Protein AF-A0A6L9J3K0-F1 (afdb_monomer_lite)

Secondary structure (DSSP, 8-state):
-HHHHHHHHTHHHHHHHHHS-STT-STTSHHHHHHHHHHHHHHHHHHHHHHHHHHHHHHS---HHHHHHHHHHHHHHHHH-TTSSGGGHHHHHHHHHHHTT-

Structure (mmCIF, N/CA/C/O backbone):
data_AF-A0A6L9J3K0-F1
#
_entry.id   AF-A0A6L9J3K0-F1
#
loop_
_atom_site.group_PDB
_atom_site.id
_atom_site.type_symbol
_atom_site.label_atom_id
_atom_site.label_alt_id
_atom_site.label_comp_id
_atom_site.label_asym_id
_atom_site.label_entity_id
_atom_site.label_seq_id
_atom_site.pdbx_PDB_ins_code
_atom_site.Cartn_x
_atom_site.Cartn_y
_atom_site.Cartn_z
_atom_site.occupancy
_atom_site.B_iso_or_equiv
_atom_site.auth_seq_id
_atom_site.auth_comp_id
_atom_site.auth_asym_id
_atom_site.auth_atom_id
_atom_site.pdbx_PDB_model_num
ATOM 1 N N . LEU A 1 1 ? -2.984 6.704 -4.329 1.00 89.62 1 LEU A N 1
ATOM 2 C CA . LEU A 1 1 ? -1.625 7.278 -4.201 1.00 89.62 1 LEU A CA 1
ATOM 3 C C . LEU A 1 1 ? -0.551 6.328 -4.725 1.00 89.62 1 LEU A C 1
ATOM 5 O O . LEU A 1 1 ? 0.047 6.670 -5.731 1.00 89.62 1 LEU A O 1
ATOM 9 N N . HIS A 1 2 ? -0.362 5.143 -4.122 1.00 92.56 2 HIS A N 1
ATOM 10 C CA . HIS A 1 2 ? 0.645 4.143 -4.536 1.00 92.56 2 HIS A CA 1
ATOM 11 C C . HIS A 1 2 ? 0.721 3.941 -6.057 1.00 92.56 2 HIS A C 1
ATOM 13 O O . HIS A 1 2 ? 1.748 4.229 -6.656 1.00 92.56 2 HIS A O 1
ATOM 19 N N . CYS A 1 3 ? -0.389 3.575 -6.709 1.00 95.00 3 CYS A N 1
ATOM 20 C CA . CYS A 1 3 ? -0.408 3.360 -8.162 1.00 95.00 3 CYS A CA 1
ATOM 21 C C . CYS A 1 3 ? -0.074 4.617 -8.979 1.00 95.00 3 CYS A C 1
ATOM 23 O O . CYS A 1 3 ? 0.574 4.513 -10.008 1.00 95.00 3 CYS A O 1
ATOM 25 N N . VAL A 1 4 ? -0.491 5.806 -8.529 1.00 95.56 4 VAL A N 1
ATOM 26 C CA . VAL A 1 4 ? -0.211 7.070 -9.238 1.00 95.56 4 VAL A CA 1
ATOM 27 C C . VAL A 1 4 ? 1.284 7.381 -9.199 1.00 95.56 4 VAL A C 1
ATOM 29 O O . VAL A 1 4 ? 1.868 7.723 -10.222 1.00 95.56 4 VAL A O 1
ATOM 32 N N . VAL A 1 5 ? 1.916 7.189 -8.038 1.00 93.69 5 VAL A N 1
ATOM 33 C CA . VAL A 1 5 ? 3.374 7.301 -7.889 1.00 93.69 5 VAL A CA 1
ATOM 34 C C . VAL A 1 5 ? 4.072 6.280 -8.790 1.00 93.69 5 VAL A C 1
ATOM 36 O O . VAL A 1 5 ? 4.990 6.637 -9.522 1.00 93.69 5 VAL A O 1
ATOM 39 N N . GLY A 1 6 ? 3.593 5.035 -8.806 1.00 94.06 6 GLY A N 1
ATOM 40 C CA . GLY A 1 6 ? 4.130 3.986 -9.671 1.00 94.06 6 GLY A CA 1
ATOM 41 C C . GLY A 1 6 ? 4.059 4.336 -11.156 1.00 94.06 6 GLY A C 1
ATOM 42 O O . GLY A 1 6 ? 5.057 4.206 -11.855 1.00 94.06 6 GLY A O 1
ATOM 43 N N . LEU A 1 7 ? 2.925 4.862 -11.625 1.00 95.62 7 LEU A N 1
ATOM 44 C CA . LEU A 1 7 ? 2.762 5.307 -13.011 1.00 95.62 7 LEU A CA 1
ATOM 45 C C . LEU A 1 7 ? 3.762 6.400 -13.398 1.00 95.62 7 LEU A C 1
ATOM 47 O O . LEU A 1 7 ? 4.237 6.401 -14.528 1.00 95.62 7 LEU A O 1
ATOM 51 N N . PHE A 1 8 ? 4.096 7.305 -12.475 1.00 96.06 8 PHE A N 1
ATOM 52 C CA . PHE A 1 8 ? 5.056 8.376 -12.735 1.00 96.06 8 PHE A CA 1
ATOM 53 C C . PHE A 1 8 ? 6.505 7.865 -12.748 1.00 96.06 8 PHE A C 1
ATOM 55 O O . PHE A 1 8 ? 7.221 8.060 -13.728 1.00 96.06 8 PHE A O 1
ATOM 62 N N . PHE A 1 9 ? 6.934 7.162 -11.695 1.00 94.50 9 PHE A N 1
ATOM 63 C CA . PHE A 1 9 ? 8.325 6.704 -11.553 1.00 94.50 9 PHE A CA 1
ATOM 64 C C . PHE A 1 9 ? 8.678 5.523 -12.467 1.00 94.50 9 PHE A C 1
ATOM 66 O O . PHE A 1 9 ? 9.810 5.424 -12.938 1.00 94.50 9 PHE A O 1
ATOM 73 N N . TYR A 1 10 ? 7.715 4.647 -12.759 1.00 95.94 10 TYR A N 1
ATOM 74 C CA . TYR A 1 10 ? 7.903 3.478 -13.619 1.00 95.94 10 TYR A CA 1
ATOM 75 C C . TYR A 1 10 ? 7.333 3.667 -15.032 1.00 95.94 10 TYR A C 1
ATOM 77 O O . TYR A 1 10 ? 7.210 2.692 -15.770 1.00 95.94 10 TYR A O 1
ATOM 85 N N . ALA A 1 11 ? 7.036 4.899 -15.463 1.00 95.94 11 ALA A N 1
ATOM 86 C CA . ALA A 1 11 ? 6.451 5.180 -16.781 1.00 95.94 11 ALA A CA 1
ATOM 87 C C . ALA A 1 11 ? 7.195 4.481 -17.935 1.00 95.94 11 ALA A C 1
ATOM 89 O O . ALA A 1 11 ? 6.583 3.829 -18.783 1.00 95.94 11 ALA A O 1
ATOM 90 N N . LYS A 1 12 ? 8.532 4.573 -17.942 1.00 96.31 12 LYS A N 1
ATOM 91 C CA . LYS A 1 12 ? 9.382 3.941 -18.959 1.00 96.31 12 LYS A CA 1
ATOM 92 C C . LYS A 1 12 ? 9.301 2.404 -18.923 1.00 96.31 12 LYS A C 1
ATOM 94 O O . LYS A 1 12 ? 8.894 1.840 -19.938 1.00 96.31 12 LYS A O 1
ATOM 99 N N . PRO A 1 13 ? 9.638 1.706 -17.818 1.00 96.12 13 PRO A N 1
ATOM 100 C CA . PRO A 1 13 ? 9.549 0.245 -17.780 1.00 96.12 13 PRO A CA 1
ATOM 101 C C . PRO A 1 13 ? 8.121 -0.276 -17.997 1.00 96.12 13 PRO A C 1
ATOM 103 O O . PRO A 1 13 ? 7.957 -1.298 -18.654 1.00 96.12 13 PRO A O 1
ATOM 106 N N . LEU A 1 14 ? 7.081 0.436 -17.553 1.00 95.81 14 LEU A N 1
ATOM 107 C CA . LEU A 1 14 ? 5.690 0.070 -17.849 1.00 95.81 14 LEU A CA 1
ATOM 108 C C . LEU A 1 14 ? 5.371 0.177 -19.347 1.00 95.81 14 LEU A C 1
ATOM 110 O O . LEU A 1 14 ? 4.768 -0.734 -19.913 1.00 95.81 14 LEU A O 1
ATOM 114 N N . GLY A 1 15 ? 5.816 1.248 -20.011 1.00 95.56 15 GLY A N 1
ATOM 115 C CA . GLY A 1 15 ? 5.673 1.395 -21.462 1.00 95.56 15 GLY A CA 1
ATOM 116 C C . GLY A 1 15 ? 6.432 0.319 -22.241 1.00 95.56 15 GLY A C 1
ATOM 117 O O . GLY A 1 15 ? 5.969 -0.156 -23.276 1.00 95.56 15 GLY A O 1
ATOM 118 N N . GLU A 1 16 ? 7.581 -0.110 -21.729 1.00 95.00 16 GLU A N 1
ATOM 119 C CA . GLU A 1 16 ? 8.331 -1.223 -22.295 1.00 95.00 16 GLU A CA 1
ATOM 120 C C . GLU A 1 16 ? 7.629 -2.579 -22.121 1.00 95.00 16 GLU A C 1
ATOM 122 O O . GLU A 1 16 ? 7.604 -3.364 -23.070 1.00 95.00 16 GLU A O 1
ATOM 127 N N . ILE A 1 17 ? 7.039 -2.850 -20.950 1.00 94.94 17 ILE A N 1
ATOM 128 C CA . ILE A 1 17 ? 6.216 -4.048 -20.709 1.00 94.94 17 ILE A CA 1
ATOM 129 C C . ILE A 1 17 ? 5.034 -4.062 -21.679 1.00 94.94 17 ILE A C 1
ATOM 131 O O . ILE A 1 17 ? 4.817 -5.064 -22.354 1.00 94.94 17 ILE A O 1
ATOM 135 N N . ALA A 1 18 ? 4.330 -2.935 -21.820 1.00 94.12 18 ALA A N 1
ATOM 136 C CA . ALA A 1 18 ? 3.180 -2.817 -22.716 1.00 94.12 18 ALA A CA 1
ATOM 137 C C . ALA A 1 18 ? 3.529 -3.123 -24.186 1.00 94.12 18 ALA A C 1
ATOM 139 O O . ALA A 1 18 ? 2.711 -3.683 -24.913 1.00 94.12 18 ALA A O 1
ATOM 140 N N . ARG A 1 19 ? 4.752 -2.796 -24.624 1.00 94.94 19 ARG A N 1
ATOM 141 C CA . ARG A 1 19 ? 5.251 -3.104 -25.979 1.00 94.94 19 ARG A CA 1
ATOM 142 C C . ARG A 1 19 ? 5.770 -4.534 -26.130 1.00 94.94 19 ARG A C 1
ATOM 144 O O . ARG A 1 19 ? 5.861 -5.022 -27.250 1.00 94.94 19 ARG A O 1
ATOM 151 N N . ALA A 1 20 ? 6.136 -5.197 -25.035 1.00 91.38 20 ALA A N 1
ATOM 152 C CA . ALA A 1 20 ? 6.731 -6.533 -25.046 1.00 91.38 20 ALA A CA 1
ATOM 153 C C . ALA A 1 20 ? 5.700 -7.675 -25.151 1.00 91.38 20 ALA A C 1
ATOM 155 O O . ALA A 1 20 ? 6.099 -8.838 -25.210 1.00 91.38 20 ALA A O 1
ATOM 156 N N . GLY A 1 21 ? 4.402 -7.354 -25.201 1.00 87.56 21 GLY A N 1
ATOM 157 C CA . GLY A 1 21 ? 3.305 -8.322 -25.245 1.00 87.56 21 GLY A CA 1
ATOM 158 C C . GLY A 1 21 ? 2.784 -8.689 -23.852 1.00 87.56 21 GLY A C 1
ATOM 159 O O . GLY A 1 21 ? 3.076 -8.013 -22.872 1.00 87.56 21 GLY A O 1
ATOM 160 N N . PHE A 1 22 ? 1.975 -9.748 -23.762 1.00 85.31 22 PHE A N 1
ATOM 161 C CA . PHE A 1 22 ? 1.318 -10.146 -22.506 1.00 85.31 22 PHE A CA 1
ATOM 162 C C . PHE A 1 22 ? 2.070 -11.249 -21.745 1.00 85.31 22 PHE A C 1
ATOM 164 O O . PHE A 1 22 ? 2.128 -11.239 -20.519 1.00 85.31 22 PHE A O 1
ATOM 171 N N . PHE A 1 23 ? 2.668 -12.203 -22.460 1.00 90.38 23 PHE A N 1
ATOM 172 C CA . PHE A 1 23 ? 3.335 -13.352 -21.852 1.00 90.38 23 PHE A CA 1
ATOM 173 C C . PHE A 1 23 ? 4.818 -13.065 -21.596 1.00 90.38 23 PHE A C 1
ATOM 175 O O . PHE A 1 23 ? 5.535 -12.645 -22.503 1.00 90.38 23 PHE A O 1
ATOM 182 N N . ASN A 1 24 ? 5.279 -13.309 -20.365 1.00 90.69 24 ASN A N 1
ATOM 183 C CA . ASN A 1 24 ? 6.671 -13.119 -19.941 1.00 90.69 24 ASN A CA 1
ATOM 184 C C . ASN A 1 24 ? 7.255 -11.724 -20.286 1.00 90.69 24 ASN A C 1
ATOM 186 O O . ASN A 1 24 ? 8.398 -11.583 -20.726 1.00 90.69 24 ASN A O 1
ATOM 190 N N . ALA A 1 25 ? 6.435 -10.676 -20.157 1.00 91.31 25 ALA A N 1
ATOM 191 C CA . ALA A 1 25 ? 6.800 -9.311 -20.545 1.00 91.31 25 ALA A CA 1
ATOM 192 C C . ALA A 1 25 ? 7.504 -8.516 -19.428 1.00 91.31 25 ALA A C 1
ATOM 194 O O . ALA A 1 25 ? 8.318 -7.633 -19.721 1.00 91.31 25 ALA A O 1
ATOM 195 N N . ALA A 1 26 ? 7.195 -8.838 -18.166 1.00 88.81 26 ALA A N 1
ATOM 196 C CA . ALA A 1 26 ? 7.709 -8.161 -16.975 1.00 88.81 26 ALA A CA 1
ATOM 197 C C . ALA A 1 26 ? 9.078 -8.691 -16.514 1.00 88.81 26 ALA A C 1
ATOM 199 O O . ALA A 1 26 ? 9.951 -7.896 -16.184 1.00 88.81 26 ALA A O 1
ATOM 200 N N . ASP A 1 27 ? 9.310 -10.002 -16.584 1.00 84.81 27 ASP A N 1
ATOM 201 C CA . ASP A 1 27 ? 10.494 -10.675 -16.021 1.00 84.81 27 ASP A CA 1
ATOM 202 C C . ASP A 1 27 ? 11.717 -10.659 -16.964 1.00 84.81 27 ASP A C 1
ATOM 204 O O . ASP A 1 27 ? 12.455 -11.627 -17.124 1.00 84.81 27 ASP A O 1
ATOM 208 N N . LYS A 1 28 ? 11.905 -9.552 -17.693 1.00 84.12 28 LYS A N 1
ATOM 209 C CA . LYS A 1 28 ? 13.030 -9.399 -18.636 1.00 84.12 28 LYS A CA 1
ATOM 210 C C . LYS A 1 28 ? 14.160 -8.536 -18.093 1.00 84.12 28 LYS A C 1
ATOM 212 O O . LYS A 1 28 ? 15.290 -8.660 -18.554 1.00 84.12 28 LYS A O 1
ATOM 217 N N . THR A 1 29 ? 13.863 -7.634 -17.159 1.00 92.19 29 THR A N 1
ATOM 218 C CA . THR A 1 29 ? 14.857 -6.782 -16.495 1.00 92.19 29 THR A CA 1
ATOM 219 C C . THR A 1 29 ? 14.400 -6.466 -15.069 1.00 92.19 29 THR A C 1
ATOM 221 O O . THR A 1 29 ? 13.192 -6.355 -14.845 1.00 92.19 29 THR A O 1
ATOM 224 N N . PRO A 1 30 ? 15.323 -6.207 -14.121 1.00 93.94 30 PRO A N 1
ATOM 225 C CA . PRO A 1 30 ? 14.953 -5.824 -12.754 1.00 93.94 30 PRO A CA 1
ATOM 226 C C . PRO A 1 30 ? 14.038 -4.592 -12.683 1.00 93.94 30 PRO A C 1
ATOM 228 O O . PRO A 1 30 ? 13.174 -4.492 -11.819 1.00 93.94 30 PRO A O 1
ATOM 231 N N . ALA A 1 31 ? 14.190 -3.650 -13.622 1.00 94.31 31 ALA A N 1
ATOM 232 C CA . ALA A 1 31 ? 13.350 -2.457 -13.689 1.00 94.31 31 ALA A CA 1
ATOM 233 C C . ALA A 1 31 ? 11.900 -2.771 -14.093 1.00 94.31 31 ALA A C 1
ATOM 235 O O . ALA A 1 31 ? 10.976 -2.134 -13.588 1.00 94.31 31 ALA A O 1
ATOM 236 N N . ARG A 1 32 ? 11.689 -3.728 -15.007 1.00 94.56 32 ARG A N 1
ATOM 237 C CA . ARG A 1 32 ? 10.348 -4.159 -15.424 1.00 94.56 32 ARG A CA 1
ATOM 238 C C . ARG A 1 32 ? 9.691 -5.041 -14.372 1.00 94.56 32 ARG A C 1
ATOM 240 O O . ARG A 1 32 ? 8.519 -4.829 -14.074 1.00 94.56 32 ARG A O 1
ATOM 247 N N . ASP A 1 33 ? 10.451 -5.952 -13.777 1.00 94.94 33 ASP A N 1
ATOM 248 C CA . ASP A 1 33 ? 9.969 -6.797 -12.688 1.00 94.94 33 ASP A CA 1
ATOM 249 C C . ASP A 1 33 ? 9.520 -5.942 -11.492 1.00 94.94 33 ASP A C 1
ATOM 251 O O . ASP A 1 33 ? 8.364 -6.006 -11.066 1.00 94.94 33 ASP A O 1
ATOM 255 N N . GLY A 1 34 ? 10.374 -5.010 -11.051 1.00 95.25 34 GLY A N 1
ATOM 256 C CA . GLY A 1 34 ? 10.037 -4.060 -9.993 1.00 95.25 34 GLY A CA 1
ATOM 257 C C . GLY A 1 34 ? 8.825 -3.186 -10.333 1.00 95.25 34 GLY A C 1
ATOM 258 O O . GLY A 1 34 ? 7.933 -3.025 -9.500 1.00 95.25 34 GLY A O 1
ATOM 259 N N . ALA A 1 35 ? 8.740 -2.665 -11.564 1.00 96.12 35 ALA A N 1
ATOM 260 C CA . ALA A 1 35 ? 7.587 -1.886 -12.020 1.00 96.12 35 ALA A CA 1
ATOM 261 C C . ALA A 1 35 ? 6.282 -2.696 -11.977 1.00 96.12 35 ALA A C 1
ATOM 263 O O . ALA A 1 35 ? 5.250 -2.192 -11.522 1.00 96.12 35 ALA A O 1
ATOM 264 N N . PHE A 1 36 ? 6.326 -3.948 -12.438 1.00 96.00 36 PHE A N 1
ATOM 265 C CA . PHE A 1 36 ? 5.176 -4.841 -12.440 1.00 96.00 36 PHE A CA 1
ATOM 266 C C . PHE A 1 36 ? 4.721 -5.150 -11.016 1.00 96.00 36 PHE A C 1
ATOM 268 O O . PHE A 1 36 ? 3.566 -4.879 -10.690 1.00 96.00 36 PHE A O 1
ATOM 275 N N . TRP A 1 37 ? 5.616 -5.626 -10.145 1.00 96.38 37 TRP A N 1
ATOM 276 C CA . TRP A 1 37 ? 5.271 -5.942 -8.756 1.00 96.38 37 TRP A CA 1
ATOM 277 C C . TRP A 1 37 ? 4.776 -4.727 -7.983 1.00 96.38 37 TRP A C 1
ATOM 279 O O . TRP A 1 37 ? 3.817 -4.835 -7.212 1.00 96.38 37 TRP A O 1
ATOM 289 N N . PHE A 1 38 ? 5.368 -3.556 -8.223 1.00 95.62 38 PHE A N 1
ATOM 290 C CA . PHE A 1 38 ? 4.924 -2.316 -7.604 1.00 95.62 38 PHE A CA 1
ATOM 291 C C . PHE A 1 38 ? 3.474 -1.989 -7.984 1.00 95.62 38 PHE A C 1
ATOM 293 O O . PHE A 1 38 ? 2.651 -1.710 -7.105 1.00 95.62 38 PHE A O 1
ATOM 300 N N . MET A 1 39 ? 3.141 -2.050 -9.276 1.00 97.12 39 MET A N 1
ATOM 301 C CA . MET A 1 39 ? 1.792 -1.759 -9.770 1.00 97.12 39 MET A CA 1
A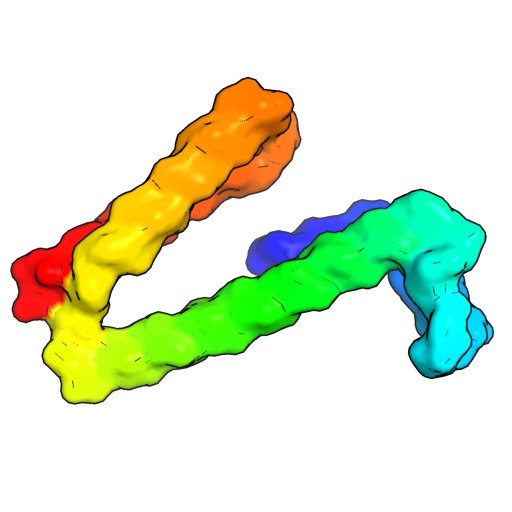TOM 302 C C . MET A 1 39 ? 0.783 -2.843 -9.387 1.00 97.12 39 MET A C 1
ATOM 304 O O . MET A 1 39 ? -0.329 -2.520 -8.968 1.00 97.12 39 MET A O 1
ATOM 308 N N . PHE A 1 40 ? 1.176 -4.111 -9.478 1.00 96.62 40 PHE A N 1
ATOM 309 C CA . PHE A 1 40 ? 0.343 -5.258 -9.137 1.00 96.62 40 PHE A CA 1
ATOM 310 C C . PHE A 1 40 ? -0.041 -5.246 -7.654 1.00 96.62 40 PHE A C 1
ATOM 312 O O . PHE A 1 40 ? -1.224 -5.309 -7.321 1.00 96.62 40 PHE A O 1
ATOM 319 N N . THR A 1 41 ? 0.932 -5.027 -6.764 1.00 95.69 41 THR A N 1
ATOM 320 C CA . THR A 1 41 ? 0.675 -4.848 -5.325 1.00 95.69 41 THR A CA 1
ATOM 321 C C . THR A 1 41 ? -0.255 -3.660 -5.077 1.00 95.69 41 THR A C 1
ATOM 323 O O . THR A 1 41 ? -1.187 -3.751 -4.282 1.00 95.69 41 THR A O 1
ATOM 326 N N . GLY A 1 42 ? -0.064 -2.554 -5.804 1.00 95.62 42 GLY A N 1
ATOM 327 C CA . GLY A 1 42 ? -0.964 -1.402 -5.757 1.00 95.62 42 GLY A CA 1
ATOM 328 C C . GLY A 1 42 ? -2.412 -1.743 -6.119 1.00 95.62 42 GLY A C 1
ATOM 329 O O . GLY A 1 42 ? -3.336 -1.330 -5.417 1.00 95.62 42 GLY A O 1
ATOM 330 N N . ALA A 1 43 ? -2.621 -2.522 -7.181 1.00 97.31 43 ALA A N 1
ATOM 331 C CA . ALA A 1 43 ? -3.947 -2.982 -7.586 1.00 97.31 43 ALA A CA 1
ATOM 332 C C . ALA A 1 43 ? -4.580 -3.901 -6.526 1.00 97.31 43 ALA A C 1
ATOM 334 O O . ALA A 1 43 ? -5.744 -3.712 -6.169 1.00 97.31 43 ALA A O 1
ATOM 335 N N . MET A 1 44 ? -3.807 -4.830 -5.953 1.00 97.56 44 MET A N 1
ATOM 336 C CA . MET A 1 44 ? -4.269 -5.677 -4.847 1.00 97.56 44 MET A CA 1
ATOM 337 C C . MET A 1 44 ? -4.671 -4.850 -3.618 1.00 97.56 44 MET A C 1
ATOM 339 O O . MET A 1 44 ? -5.697 -5.133 -3.003 1.00 97.56 44 MET A O 1
ATOM 343 N N . LEU A 1 45 ? -3.920 -3.795 -3.284 1.00 94.94 45 LEU A N 1
ATOM 344 C CA . LEU A 1 45 ? -4.256 -2.886 -2.183 1.00 94.94 45 LEU A CA 1
ATOM 345 C C . LEU A 1 45 ? -5.564 -2.121 -2.430 1.00 94.94 45 LEU A C 1
ATOM 347 O O . LEU A 1 45 ? -6.330 -1.915 -1.490 1.00 94.94 45 LEU A O 1
ATOM 351 N N . LEU A 1 46 ? -5.851 -1.721 -3.674 1.00 96.62 46 LEU A N 1
ATOM 352 C CA . LEU A 1 46 ? -7.131 -1.092 -4.025 1.00 96.62 46 LEU A CA 1
ATOM 353 C C . LEU A 1 46 ? -8.302 -2.063 -3.839 1.00 96.62 46 LEU A C 1
ATOM 355 O O . LEU A 1 46 ? -9.313 -1.691 -3.243 1.00 96.62 46 LEU A O 1
ATOM 359 N N . LEU A 1 47 ? -8.148 -3.310 -4.293 1.00 98.06 47 LEU A N 1
ATOM 360 C CA . LEU A 1 47 ? -9.156 -4.356 -4.102 1.00 98.06 47 LEU A CA 1
ATOM 361 C C . LEU A 1 47 ? -9.363 -4.673 -2.616 1.00 98.06 47 LEU A C 1
ATOM 363 O O . LEU A 1 47 ? -10.500 -4.772 -2.160 1.00 98.06 47 LEU A O 1
ATOM 367 N N . LEU A 1 48 ? -8.283 -4.756 -1.836 1.00 96.75 48 LEU A N 1
ATOM 368 C CA . LEU A 1 48 ? -8.366 -4.923 -0.386 1.00 96.75 48 LEU A CA 1
ATOM 369 C C . LEU A 1 48 ? -9.100 -3.746 0.269 1.00 96.75 48 LEU A C 1
ATOM 371 O O . LEU A 1 48 ? -9.970 -3.960 1.109 1.00 96.75 48 LEU A O 1
ATOM 375 N N . GLY A 1 49 ? -8.810 -2.511 -0.148 1.00 96.31 49 GLY A N 1
ATOM 376 C CA . GLY A 1 49 ? -9.532 -1.323 0.307 1.00 96.31 49 GLY A CA 1
ATOM 377 C C . GLY A 1 49 ? -11.036 -1.399 0.023 1.00 96.31 49 GLY A C 1
ATOM 378 O O . GLY A 1 49 ? -11.842 -1.025 0.878 1.00 96.31 49 GLY A O 1
ATOM 379 N N . GLU A 1 50 ? -11.429 -1.945 -1.130 1.00 97.81 50 GLU A N 1
ATOM 380 C CA . GLU A 1 50 ? -12.836 -2.175 -1.461 1.00 97.81 50 GLU A CA 1
ATOM 381 C C . GLU A 1 50 ? -13.483 -3.214 -0.539 1.00 97.81 50 GLU A C 1
ATOM 383 O O . GLU A 1 50 ? -14.559 -2.960 0.006 1.00 97.81 50 GLU A O 1
ATOM 388 N N . VAL A 1 51 ? -12.810 -4.342 -0.293 1.00 97.75 51 VAL A N 1
ATOM 389 C CA . VAL A 1 51 ? -13.283 -5.386 0.634 1.00 97.75 51 VAL A CA 1
ATOM 390 C C . VAL A 1 51 ? -13.439 -4.838 2.053 1.00 97.75 51 VAL A C 1
ATOM 392 O O . VAL A 1 51 ? -14.443 -5.109 2.716 1.00 97.75 51 VAL A O 1
ATOM 395 N N . VAL A 1 52 ? -12.491 -4.020 2.514 1.00 97.25 52 VAL A N 1
ATOM 396 C CA . VAL A 1 52 ? -12.552 -3.358 3.825 1.00 97.25 52 VAL A CA 1
ATOM 397 C C . VAL A 1 52 ? -13.749 -2.415 3.896 1.00 97.25 52 VAL A C 1
ATOM 399 O O . VAL A 1 52 ? -14.537 -2.477 4.842 1.00 97.25 52 VAL A O 1
ATOM 402 N N . ARG A 1 53 ? -13.934 -1.576 2.872 1.00 97.06 53 ARG A N 1
ATOM 403 C CA . ARG A 1 53 ? -15.058 -0.637 2.789 1.00 97.06 53 ARG A CA 1
ATOM 404 C C . ARG A 1 53 ? -16.401 -1.363 2.781 1.00 97.06 53 ARG A C 1
ATOM 406 O O . ARG A 1 53 ? -17.325 -0.951 3.480 1.00 97.06 53 ARG A O 1
ATOM 413 N N . TRP A 1 54 ? -16.513 -2.421 1.988 1.00 97.94 54 TRP A N 1
ATOM 414 C CA . TRP A 1 54 ? -17.713 -3.243 1.893 1.00 97.94 54 TRP A CA 1
ATOM 415 C C . TRP A 1 54 ? -18.028 -3.941 3.217 1.00 97.94 54 TRP A C 1
ATOM 417 O O . TRP A 1 54 ? -19.172 -3.892 3.666 1.00 97.94 54 TRP A O 1
ATOM 427 N N . THR A 1 55 ? -17.014 -4.512 3.875 1.00 96.75 55 THR A N 1
ATOM 428 C CA . THR A 1 55 ? -17.172 -5.193 5.169 1.00 96.75 55 THR A CA 1
ATOM 429 C C . THR A 1 55 ? -17.673 -4.210 6.212 1.00 96.75 55 THR A C 1
ATOM 431 O O . THR A 1 55 ? -18.738 -4.425 6.778 1.00 96.75 55 THR A O 1
ATOM 434 N N . HIS A 1 56 ? -16.990 -3.073 6.371 1.00 96.56 56 HIS A N 1
ATOM 435 C CA . HIS A 1 56 ? -17.377 -2.043 7.334 1.00 96.56 56 HIS A CA 1
ATOM 436 C C . HIS A 1 56 ? -18.807 -1.529 7.109 1.00 96.56 56 HIS A C 1
ATOM 438 O O . HIS A 1 56 ? -19.544 -1.322 8.067 1.00 96.56 56 HIS A O 1
ATOM 444 N N . LYS A 1 57 ? -19.241 -1.369 5.849 1.00 96.81 57 LYS A N 1
ATOM 445 C CA . LYS A 1 57 ? -20.628 -0.985 5.530 1.00 96.81 57 LYS A CA 1
ATOM 446 C C . LYS A 1 57 ? -21.662 -2.035 5.951 1.00 96.81 57 LYS A C 1
ATOM 448 O O . LYS A 1 57 ? -22.801 -1.663 6.207 1.00 96.81 57 LYS A O 1
ATOM 453 N N . ARG A 1 58 ? -21.300 -3.321 5.978 1.00 96.50 58 ARG A N 1
ATOM 454 C CA . ARG A 1 58 ? -22.212 -4.424 6.324 1.00 96.50 58 ARG A CA 1
ATOM 455 C C . ARG A 1 58 ? -22.235 -4.747 7.812 1.00 96.50 58 ARG A C 1
ATOM 457 O O . ARG A 1 58 ? -23.290 -5.082 8.331 1.00 96.50 58 ARG A O 1
ATOM 464 N N . THR A 1 59 ? -21.088 -4.683 8.475 1.00 95.44 59 THR A N 1
ATOM 465 C CA . THR A 1 59 ? -20.933 -5.092 9.879 1.00 95.44 59 THR A CA 1
ATOM 466 C C . THR A 1 59 ? -20.929 -3.913 10.846 1.00 95.44 59 THR A C 1
ATOM 468 O O . THR A 1 59 ? -21.056 -4.123 12.044 1.00 95.44 59 THR A O 1
ATOM 471 N N . GLY A 1 60 ? -20.731 -2.683 10.356 1.00 95.31 60 GLY A N 1
ATOM 472 C CA . GLY A 1 60 ? -20.555 -1.485 11.185 1.00 95.31 60 GLY A CA 1
ATOM 473 C C . GLY A 1 60 ? -19.192 -1.391 11.881 1.00 95.31 60 GLY A C 1
ATOM 474 O O . GLY A 1 60 ? -18.887 -0.362 12.472 1.00 95.31 60 GLY A O 1
ATOM 475 N N . THR A 1 61 ? -18.364 -2.435 11.776 1.00 96.31 61 THR A N 1
ATOM 476 C CA . THR A 1 61 ? -17.090 -2.567 12.490 1.00 96.31 61 THR A CA 1
ATOM 477 C C . THR A 1 61 ? -16.063 -3.355 11.674 1.00 96.31 61 THR A C 1
ATOM 479 O O . THR A 1 61 ? -16.406 -4.031 10.701 1.00 96.31 61 THR A O 1
ATOM 482 N N . LEU A 1 62 ? -14.788 -3.285 12.047 1.00 96.94 62 LEU A N 1
ATOM 483 C CA . LEU A 1 62 ? -13.694 -4.019 11.397 1.00 96.94 62 LEU A CA 1
ATOM 484 C C . LEU A 1 62 ? -12.864 -4.790 12.430 1.00 96.94 62 LEU A C 1
ATOM 486 O O . LEU A 1 62 ? -12.754 -4.356 13.573 1.00 96.94 62 LEU A O 1
ATOM 490 N N . PRO A 1 63 ? -12.220 -5.908 12.058 1.00 96.25 63 PRO A N 1
ATOM 491 C CA . PRO A 1 63 ? -11.342 -6.613 12.981 1.00 96.25 63 PRO A CA 1
ATOM 492 C C . PRO A 1 63 ? -10.101 -5.768 13.307 1.00 96.25 63 PRO A C 1
ATOM 494 O O . PRO A 1 63 ? -9.385 -5.313 12.411 1.00 96.25 63 PRO A O 1
ATOM 497 N N . ALA A 1 64 ? -9.796 -5.603 14.598 1.00 97.00 64 ALA A N 1
ATOM 498 C CA . ALA A 1 64 ? -8.633 -4.836 15.056 1.00 97.00 64 ALA A CA 1
ATOM 499 C C . ALA A 1 64 ? -7.293 -5.403 14.547 1.00 97.00 64 ALA A C 1
ATOM 501 O O . ALA A 1 64 ? -6.333 -4.649 14.376 1.00 97.00 64 ALA A O 1
ATOM 502 N N . SER A 1 65 ? -7.233 -6.711 14.266 1.00 97.31 65 SER A N 1
ATOM 503 C CA . SER A 1 65 ? -6.059 -7.375 13.684 1.00 97.31 65 SER A CA 1
ATOM 504 C C . SER A 1 65 ? -5.624 -6.744 12.362 1.00 97.31 65 SER A C 1
ATOM 506 O O . SER A 1 65 ? -4.427 -6.650 12.103 1.00 97.31 65 SER A O 1
ATOM 508 N N . LEU A 1 66 ? -6.568 -6.239 11.563 1.00 96.50 66 LEU A N 1
ATOM 509 C CA . LEU A 1 66 ? -6.265 -5.547 10.316 1.00 96.50 66 LEU A CA 1
ATOM 510 C C . LEU A 1 66 ? -5.496 -4.247 10.586 1.00 96.50 66 LEU A C 1
ATOM 512 O O . LEU A 1 66 ? -4.443 -4.016 9.999 1.00 96.50 66 LEU A O 1
ATOM 516 N N . GLY A 1 67 ? -5.978 -3.425 11.522 1.00 97.44 67 GLY A N 1
ATOM 517 C CA . GLY A 1 67 ? -5.315 -2.175 11.896 1.00 97.44 67 GLY A CA 1
ATOM 518 C C . GLY A 1 67 ? -3.921 -2.397 12.486 1.00 97.44 67 GLY A C 1
ATOM 519 O O . GLY A 1 67 ? -2.969 -1.733 12.078 1.00 97.44 67 GLY A O 1
ATOM 520 N N . TRP A 1 68 ? -3.772 -3.370 13.391 1.00 98.38 68 TRP A N 1
ATOM 521 C CA . TRP A 1 68 ? -2.467 -3.713 13.968 1.00 98.38 68 TRP A CA 1
ATOM 522 C C . TRP A 1 68 ? -1.499 -4.310 12.943 1.00 98.38 68 TRP A C 1
ATOM 524 O O . TRP A 1 68 ? -0.321 -3.960 12.956 1.00 98.38 68 TRP A O 1
ATOM 534 N N . GLY A 1 69 ? -1.985 -5.150 12.025 1.00 98.00 69 GLY A N 1
ATOM 535 C CA . GLY A 1 69 ? -1.170 -5.722 10.953 1.00 98.00 69 GLY A CA 1
ATOM 536 C C . GLY A 1 69 ? -0.614 -4.649 10.016 1.00 98.00 69 GLY A C 1
ATOM 537 O O . GLY A 1 69 ? 0.592 -4.609 9.769 1.00 98.00 69 GLY A O 1
ATOM 538 N N . PHE A 1 70 ? -1.462 -3.720 9.560 1.00 97.50 70 PHE A N 1
ATOM 539 C CA . PHE A 1 70 ? -1.012 -2.584 8.751 1.00 97.50 70 PHE A CA 1
ATOM 540 C C . PHE A 1 70 ? -0.048 -1.671 9.518 1.00 97.50 70 PHE A C 1
ATOM 542 O O . PHE A 1 70 ? 0.927 -1.194 8.935 1.00 97.50 70 PHE A O 1
ATOM 549 N N . LEU A 1 71 ? -0.263 -1.454 10.822 1.00 98.31 71 LEU A N 1
ATOM 550 C CA . LEU A 1 71 ? 0.657 -0.665 11.641 1.00 98.31 71 LEU A CA 1
ATOM 551 C C . LEU A 1 71 ? 2.033 -1.331 11.733 1.00 98.31 71 LEU A C 1
ATOM 553 O O . LEU A 1 71 ? 3.032 -0.676 11.444 1.00 98.31 71 LEU A O 1
ATOM 557 N N . ALA A 1 72 ? 2.089 -2.623 12.063 1.00 98.25 72 ALA A N 1
ATOM 558 C CA . ALA A 1 72 ? 3.341 -3.369 12.164 1.00 98.25 72 ALA A CA 1
ATOM 559 C C . ALA A 1 72 ? 4.129 -3.329 10.845 1.00 98.25 72 ALA A C 1
ATOM 561 O O . ALA A 1 72 ? 5.302 -2.955 10.844 1.00 98.25 72 ALA A O 1
ATOM 562 N N . LEU A 1 73 ? 3.469 -3.609 9.714 1.00 96.94 73 LEU A N 1
ATOM 563 C CA . LEU A 1 73 ? 4.094 -3.532 8.389 1.00 96.94 73 LEU A CA 1
ATOM 564 C C . LEU A 1 73 ? 4.594 -2.119 8.067 1.00 96.94 73 LEU A C 1
ATOM 566 O O . LEU A 1 73 ? 5.695 -1.964 7.542 1.00 96.94 73 LEU A O 1
ATOM 570 N N . SER A 1 74 ? 3.816 -1.087 8.406 1.00 96.94 74 SER A N 1
ATOM 571 C CA . SER A 1 74 ? 4.208 0.305 8.164 1.00 96.94 74 SER A CA 1
ATOM 572 C C . SER A 1 74 ? 5.424 0.728 8.986 1.00 96.94 74 SER A C 1
ATOM 574 O O . SER A 1 74 ? 6.303 1.403 8.456 1.00 96.94 74 SER A O 1
ATOM 576 N N . VAL A 1 75 ? 5.511 0.295 10.247 1.00 97.56 75 VAL A N 1
ATOM 577 C CA . VAL A 1 75 ? 6.644 0.592 11.131 1.00 97.56 75 VAL A CA 1
ATOM 578 C C . VAL A 1 75 ? 7.895 -0.117 10.631 1.00 97.56 75 VAL A C 1
ATOM 580 O O . VAL A 1 75 ? 8.918 0.533 10.444 1.00 97.56 75 VAL A O 1
ATOM 583 N N . VAL A 1 76 ? 7.809 -1.419 10.339 1.00 98.06 76 VAL A N 1
ATOM 584 C CA . VAL A 1 76 ? 8.938 -2.178 9.780 1.00 98.06 76 VAL A CA 1
ATOM 585 C C . VAL A 1 76 ? 9.411 -1.545 8.470 1.00 98.06 76 VAL A C 1
ATOM 587 O O . VAL A 1 76 ? 10.597 -1.259 8.322 1.00 98.06 76 VAL A O 1
ATOM 590 N N . GLY A 1 77 ? 8.492 -1.243 7.550 1.00 96.25 77 GLY A N 1
ATOM 591 C CA . GLY A 1 77 ? 8.825 -0.616 6.272 1.00 96.25 77 GLY A CA 1
ATOM 592 C C . GLY A 1 77 ? 9.450 0.774 6.422 1.00 96.25 77 GLY A C 1
ATOM 593 O O . GLY A 1 77 ? 10.434 1.074 5.750 1.00 96.25 77 GLY A O 1
ATOM 594 N N . ALA A 1 78 ? 8.929 1.612 7.322 1.00 96.31 78 ALA A N 1
ATOM 595 C CA . ALA A 1 78 ? 9.473 2.946 7.575 1.00 96.31 78 ALA A CA 1
ATOM 596 C C . ALA A 1 78 ? 10.872 2.895 8.209 1.00 96.31 78 ALA A C 1
ATOM 598 O O . ALA A 1 78 ? 11.714 3.721 7.869 1.00 96.31 78 ALA A O 1
ATOM 599 N N . LEU A 1 79 ? 11.136 1.917 9.082 1.00 97.12 79 LEU A N 1
ATOM 600 C CA . LEU A 1 79 ? 12.458 1.709 9.678 1.00 97.12 79 LEU A CA 1
ATOM 601 C C . LEU A 1 79 ? 13.469 1.175 8.657 1.00 97.12 79 LEU A C 1
ATOM 603 O O . LEU A 1 79 ? 14.604 1.643 8.620 1.00 97.12 79 LEU A O 1
ATOM 607 N N . MET A 1 80 ? 13.066 0.219 7.814 1.00 96.94 80 MET A N 1
ATOM 608 C CA . MET A 1 80 ? 13.950 -0.359 6.796 1.00 96.94 80 MET A CA 1
ATOM 609 C C . MET A 1 80 ? 14.209 0.594 5.625 1.00 96.94 80 MET A C 1
ATOM 611 O O . MET A 1 80 ? 15.295 0.580 5.051 1.00 96.94 80 MET A O 1
ATOM 615 N N . MET A 1 81 ? 13.225 1.419 5.255 1.00 95.06 81 MET A N 1
ATOM 616 C CA . MET A 1 81 ? 13.329 2.379 4.153 1.00 95.06 81 MET A CA 1
ATOM 617 C C . MET A 1 81 ? 12.754 3.753 4.543 1.00 95.06 81 MET A C 1
ATOM 619 O O . MET A 1 81 ? 11.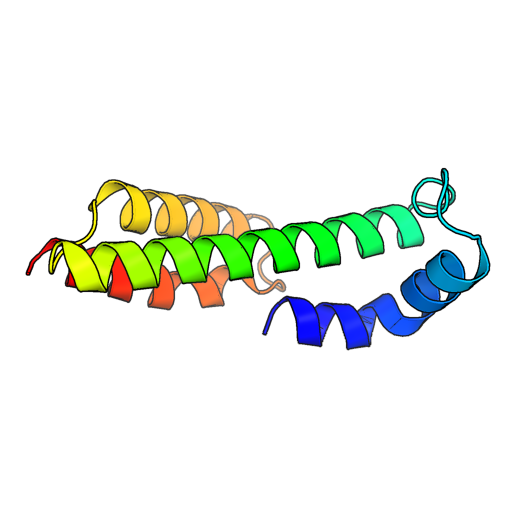641 4.105 4.133 1.00 95.06 81 MET A O 1
ATOM 623 N N . PRO A 1 82 ? 13.530 4.586 5.261 1.00 91.38 82 PRO A N 1
ATOM 624 C CA . PRO A 1 82 ? 13.074 5.876 5.785 1.00 91.38 82 PRO A CA 1
ATOM 625 C C . PRO A 1 82 ? 12.844 6.986 4.751 1.00 91.38 82 PRO A C 1
ATOM 627 O O . PRO A 1 82 ? 12.458 8.077 5.142 1.00 91.38 82 PRO A O 1
ATOM 630 N N . VAL A 1 83 ? 13.077 6.746 3.456 1.00 92.94 83 VAL A N 1
ATOM 631 C CA . VAL A 1 83 ? 12.794 7.696 2.349 1.00 92.94 83 VAL A CA 1
ATOM 632 C C . VAL A 1 83 ? 11.571 7.248 1.513 1.00 92.94 83 VAL A C 1
ATOM 634 O O . VAL A 1 83 ? 11.163 7.913 0.567 1.00 92.94 83 VAL A O 1
ATOM 637 N N . SER A 1 84 ? 10.958 6.114 1.864 1.00 89.50 84 SER A N 1
ATOM 638 C CA . SER A 1 84 ? 9.844 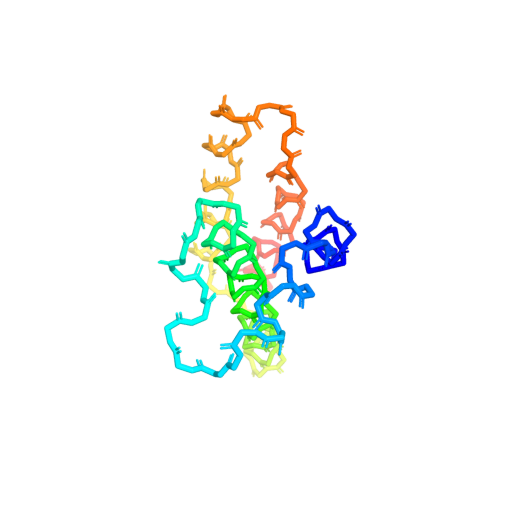5.492 1.129 1.00 89.50 84 SER A CA 1
ATOM 639 C C . SER A 1 84 ? 8.471 6.150 1.376 1.00 89.50 84 SER A C 1
ATOM 641 O O . SER A 1 84 ? 8.369 7.299 1.762 1.00 89.50 84 SER A O 1
ATOM 643 N N . GLY A 1 85 ? 7.366 5.440 1.122 1.00 90.31 85 GLY A N 1
ATOM 644 C CA . GLY A 1 85 ? 6.011 5.898 1.452 1.00 90.31 85 GLY A CA 1
ATOM 645 C C . GLY A 1 85 ? 5.384 5.215 2.672 1.00 90.31 85 GLY A C 1
ATOM 646 O O . GLY A 1 85 ? 4.209 5.462 2.943 1.00 90.31 85 GLY A O 1
ATOM 647 N N . PHE A 1 86 ? 6.094 4.329 3.386 1.00 94.31 86 PHE A N 1
ATOM 648 C CA . PHE A 1 86 ? 5.467 3.430 4.374 1.00 94.31 86 PHE A CA 1
ATOM 649 C C . PHE A 1 86 ? 4.797 4.157 5.545 1.00 94.31 86 PHE A C 1
ATOM 651 O O . PHE A 1 86 ? 3.756 3.710 6.025 1.00 94.31 86 PHE A O 1
ATOM 658 N N . TRP A 1 87 ? 5.307 5.319 5.956 1.00 93.75 87 TRP A N 1
ATOM 659 C CA . TRP A 1 87 ? 4.673 6.136 7.001 1.00 93.75 87 TRP A CA 1
ATOM 660 C C . TRP A 1 87 ? 3.268 6.618 6.639 1.00 93.7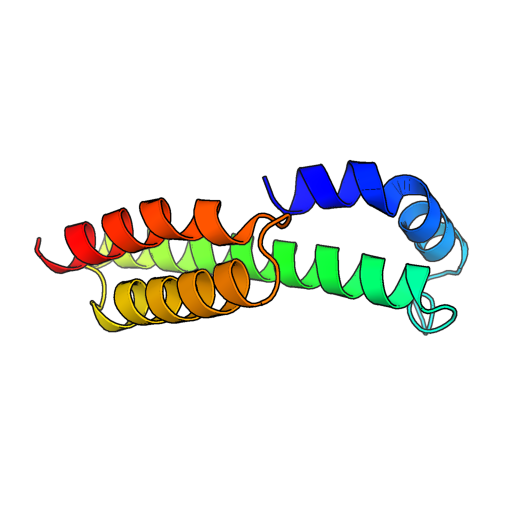5 87 TRP A C 1
ATOM 662 O O . TRP A 1 87 ? 2.471 6.877 7.535 1.00 93.75 87 TRP A O 1
ATOM 672 N N . LEU A 1 88 ? 2.916 6.694 5.351 1.00 93.38 88 LEU A N 1
ATOM 673 C CA . LEU A 1 88 ? 1.565 7.070 4.922 1.00 93.38 88 LEU A CA 1
ATOM 674 C C . LEU A 1 88 ? 0.516 6.014 5.295 1.00 93.38 88 LEU A C 1
ATOM 676 O O . LEU A 1 88 ? -0.675 6.315 5.330 1.00 93.38 88 LEU A O 1
ATOM 680 N N . VAL A 1 89 ? 0.945 4.789 5.602 1.00 95.88 89 VAL A N 1
ATOM 681 C CA . VAL A 1 89 ? 0.066 3.706 6.055 1.00 95.88 89 VAL A CA 1
ATOM 682 C C . VAL A 1 89 ? -0.268 3.842 7.546 1.00 95.88 89 VAL A C 1
ATOM 684 O O . VAL A 1 89 ? -1.353 3.444 7.953 1.00 95.88 89 VAL A O 1
ATOM 687 N N . ILE A 1 90 ? 0.584 4.484 8.354 1.00 96.56 90 ILE A N 1
ATOM 688 C CA . ILE A 1 90 ? 0.351 4.707 9.794 1.00 96.56 90 ILE A CA 1
ATOM 689 C C . ILE A 1 90 ? -1.010 5.378 10.081 1.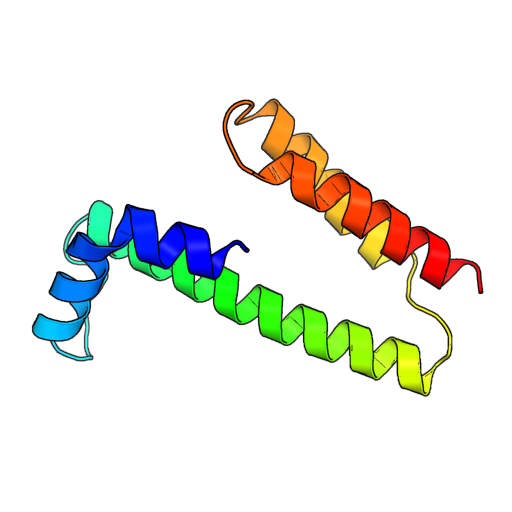00 96.56 90 ILE A C 1
ATOM 691 O O . ILE A 1 90 ? -1.779 4.829 10.878 1.00 96.56 90 ILE A O 1
ATOM 695 N N . PRO A 1 91 ? -1.380 6.517 9.451 1.00 96.44 91 PRO A N 1
ATOM 696 C CA . PRO A 1 91 ? -2.690 7.122 9.686 1.00 96.44 91 PRO A CA 1
ATOM 697 C C . PRO A 1 91 ? -3.845 6.219 9.227 1.00 96.44 91 PRO A C 1
ATOM 699 O O . PRO A 1 91 ? -4.888 6.190 9.880 1.00 96.44 91 PRO A O 1
ATOM 702 N N . VAL A 1 92 ? -3.660 5.430 8.161 1.00 95.75 92 VAL A N 1
ATOM 703 C CA . VAL A 1 92 ? -4.661 4.450 7.701 1.00 95.75 92 VAL A CA 1
ATOM 704 C C . VAL A 1 92 ? -4.875 3.366 8.759 1.00 95.75 92 VAL A C 1
ATOM 706 O O . VAL A 1 92 ? -6.019 3.058 9.094 1.00 95.75 92 VAL A O 1
ATOM 709 N N . SER A 1 93 ? -3.803 2.853 9.362 1.00 97.19 93 SER A N 1
ATOM 710 C CA . SER A 1 93 ? -3.870 1.903 10.477 1.00 97.19 93 SER A CA 1
ATOM 711 C C . SER A 1 93 ? -4.635 2.474 11.673 1.00 97.19 93 SER A C 1
ATOM 713 O O . SER A 1 93 ? -5.467 1.784 12.263 1.00 97.19 93 SER A O 1
ATOM 715 N N . GLY A 1 94 ? -4.427 3.755 11.993 1.00 97.25 94 GLY A N 1
ATOM 716 C CA . GLY A 1 94 ? -5.188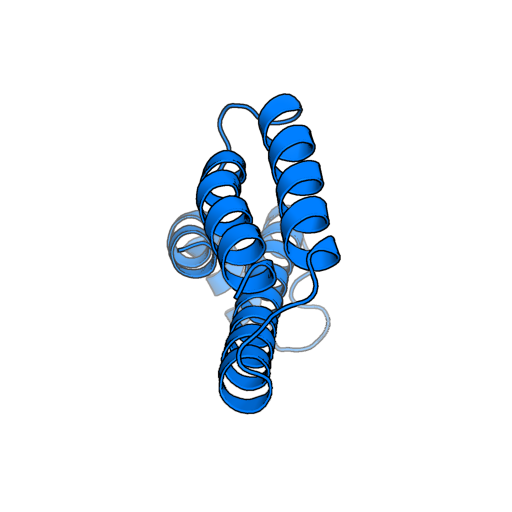 4.456 13.030 1.00 97.25 94 GLY A CA 1
ATOM 717 C C . GLY A 1 94 ? -6.692 4.515 12.738 1.00 97.25 94 GLY A C 1
ATOM 718 O O . GLY A 1 94 ? -7.507 4.271 13.632 1.00 97.25 94 GLY A O 1
ATOM 719 N N . LEU A 1 95 ? -7.076 4.771 11.482 1.00 96.62 95 LEU A N 1
ATOM 720 C CA . LEU A 1 95 ? -8.480 4.750 11.056 1.00 96.62 95 LEU A CA 1
ATOM 721 C C . LEU A 1 95 ? -9.094 3.349 11.171 1.00 96.62 95 LEU A C 1
ATOM 723 O O . LEU A 1 95 ? -10.213 3.222 11.670 1.00 96.62 95 LEU A O 1
ATOM 727 N N . LEU A 1 96 ? -8.360 2.306 10.776 1.00 97.31 96 LEU A N 1
ATOM 728 C CA . LEU A 1 96 ? -8.803 0.913 10.909 1.00 97.31 96 LEU A CA 1
ATOM 729 C C . LEU A 1 96 ? -9.018 0.525 12.378 1.00 97.31 96 LEU A C 1
ATOM 731 O O . LEU A 1 96 ? -10.048 -0.052 12.721 1.00 97.31 96 LEU A O 1
ATOM 735 N N . LEU A 1 97 ? -8.093 0.898 13.267 1.00 97.81 97 LEU A N 1
ATOM 736 C CA . LEU A 1 97 ? -8.223 0.650 14.707 1.00 97.81 97 LEU A CA 1
ATOM 737 C C . LEU A 1 97 ? -9.387 1.426 15.330 1.00 97.81 97 LEU A C 1
ATOM 739 O O . LEU A 1 97 ? -10.048 0.919 16.233 1.00 97.81 97 LEU A O 1
ATOM 743 N N . ARG A 1 98 ? -9.665 2.643 14.854 1.00 96.81 98 ARG A N 1
ATOM 744 C CA . ARG A 1 98 ? -10.840 3.409 15.289 1.00 96.81 98 ARG A CA 1
ATOM 745 C C . ARG A 1 98 ? -12.141 2.757 14.820 1.00 96.81 98 ARG A C 1
ATOM 747 O O . ARG A 1 98 ? -13.098 2.732 15.589 1.00 96.81 98 ARG A O 1
ATOM 754 N N . ALA A 1 99 ? -12.173 2.238 13.594 1.00 94.94 99 ALA A N 1
ATOM 755 C CA . ALA A 1 99 ? -13.322 1.513 13.056 1.00 94.94 99 ALA A CA 1
ATOM 756 C C . ALA A 1 99 ? -13.584 0.190 13.796 1.00 94.94 99 ALA A C 1
ATOM 758 O O . ALA A 1 99 ? -14.725 -0.239 13.868 1.00 94.94 99 ALA A O 1
ATOM 759 N N . ALA A 1 100 ? -12.558 -0.416 14.400 1.00 94.88 100 ALA A N 1
ATOM 760 C CA . ALA A 1 100 ? -12.691 -1.626 15.214 1.00 94.88 100 ALA A CA 1
ATOM 761 C C . ALA A 1 100 ? -13.276 -1.401 16.622 1.00 94.88 100 ALA A C 1
ATOM 763 O O . ALA A 1 100 ? -13.539 -2.361 17.340 1.00 94.88 100 ALA A O 1
ATOM 764 N N . ARG A 1 101 ? -13.417 -0.143 17.059 1.00 89.31 101 ARG A N 1
ATOM 765 C CA . ARG A 1 101 ? -13.935 0.225 18.392 1.00 89.31 101 ARG A CA 1
ATOM 766 C C . ARG A 1 101 ? -15.389 0.710 18.365 1.00 89.31 101 ARG A C 1
ATOM 768 O O . ARG A 1 101 ? -15.879 1.167 19.394 1.00 89.31 101 ARG A O 1
ATOM 775 N N . ARG A 1 102 ? -16.022 0.708 17.194 1.00 68.06 102 ARG A N 1
ATOM 776 C CA . ARG A 1 102 ? -17.429 1.068 16.985 1.00 68.06 102 ARG A CA 1
ATOM 777 C C . ARG A 1 102 ? -18.235 -0.192 16.737 1.00 68.06 102 ARG A C 1
ATOM 779 O O . ARG A 1 102 ? -19.418 -0.163 17.123 1.00 68.06 102 ARG A O 1
#

pLDDT: mean 94.83, std 3.95, range [68.06, 98.38]

Sequence (102 aa):
LHCVVGLFFYAKPLGEIARAGFFNAADKTPARDGAFWFMFTGAMLLLLGEVVRWTHKRTGTLPASLGWGFLALSVVGALMMPVSGFWLVIPVSGLLLRAARR

Foldseek 3Di:
DQLVVLCVVLVPLVVQLVVQDDPPSQVPDPSSVVSCCSNVVVVVVVVVVVVQVVCCVVPVAADLCVLVVLCVQLVVCCVVPVVDCSVVSNVVSVVNNVRHVD

Radius of gyration: 16.42 Å; chains: 1; bounding box: 37×22×44 Å